Protein AF-A0A529TZ64-F1 (afdb_monomer)

pLDDT: mean 93.14, std 5.11, range [58.06, 98.06]

Nearest PDB structures (foldseek):
  4x8w-assembly1_D  TM=4.883E-01  e=8.692E-01  Drosophila melanogaster
  8cll-assembly1_F  TM=3.730E-01  e=2.766E+00  Homo sapiens
  2wbl-assembly1_B  TM=3.086E-01  e=5.850E+00  Arabidopsis thaliana

Radius of gyration: 13.27 Å; Cα contacts (8 Å, |Δi|>4): 45; chains: 1; bounding box: 30×23×36 Å

Sequence (63 aa):
MAYLNYDEIVSAVQILAEKYPTLTTQVPLPNLTVESRRVGALAIGKTRGPDQRTAIFVGGVHA

Solvent-accessible surface area (backbone atoms only — not comparable to full-atom values): 4280 Å² total; per-residue (Å²): 135,83,86,75,55,71,68,56,48,55,50,50,55,50,53,50,27,69,74,34,64,73,37,30,42,79,40,79,47,97,53,61,47,99,86,68,43,87,40,71,47,76,50,78,51,74,78,85,62,95,84,57,89,77,86,88,87,85,78,78,90,67,133

Secondary structure (DSSP, 8-state):
-PPPPHHHHHHHHHHHHHH-TTTEEEEEEEEEPTT--EEEEEEE-S---TT---------S--

Foldseek 3Di:
DDDDDPVRVVVVLVVVCVVCVQFKDKAWDPDADPVRHTDIDIHGGNDDDPPDDDDDDDDPPDD

Mean predicted aligned error: 3.38 Å

Structure (mmCIF, N/CA/C/O backbone):
data_AF-A0A529TZ64-F1
#
_entry.id   AF-A0A529TZ64-F1
#
loop_
_atom_site.group_PDB
_atom_site.id
_atom_site.type_symbol
_atom_site.label_atom_id
_atom_site.label_alt_id
_atom_site.label_comp_id
_atom_site.label_asym_id
_atom_site.label_entity_id
_atom_site.label_seq_id
_atom_site.pdbx_PDB_ins_code
_atom_site.Cartn_x
_atom_site.Cartn_y
_atom_site.Cartn_z
_atom_site.occupancy
_atom_site.B_iso_or_equiv
_atom_site.auth_seq_id
_atom_site.auth_comp_id
_atom_site.auth_asym_id
_atom_site.auth_atom_id
_atom_site.pdbx_PDB_model_num
ATOM 1 N N . MET A 1 1 ? -6.323 -17.084 -16.140 1.00 58.06 1 MET A N 1
ATOM 2 C CA . MET A 1 1 ? -6.182 -15.770 -15.473 1.00 58.06 1 MET A CA 1
ATOM 3 C C . MET A 1 1 ? -5.159 -14.974 -16.255 1.00 58.06 1 MET A C 1
ATOM 5 O O . MET A 1 1 ? -4.160 -15.562 -16.645 1.00 58.06 1 MET A O 1
ATOM 9 N N . ALA A 1 2 ? -5.435 -13.703 -16.544 1.00 88.75 2 ALA A N 1
ATOM 10 C CA . ALA A 1 2 ? -4.475 -12.825 -17.207 1.00 88.75 2 ALA A CA 1
ATOM 11 C C . ALA A 1 2 ? -3.538 -12.200 -16.164 1.00 88.75 2 ALA A C 1
ATOM 13 O O . ALA A 1 2 ? -3.984 -11.877 -15.061 1.00 88.75 2 ALA A O 1
ATOM 14 N N . TYR A 1 3 ? -2.259 -12.052 -16.508 1.00 92.38 3 TYR A N 1
ATOM 15 C CA . TYR A 1 3 ? -1.335 -11.221 -15.740 1.00 92.38 3 TYR A CA 1
ATOM 16 C C . TYR A 1 3 ? -1.626 -9.753 -16.035 1.00 92.38 3 TYR A C 1
ATOM 18 O O . TYR A 1 3 ? -1.908 -9.404 -17.179 1.00 92.38 3 TYR A O 1
ATOM 26 N N . LEU A 1 4 ? -1.557 -8.923 -14.997 1.00 93.00 4 LEU A N 1
ATOM 27 C CA . LEU A 1 4 ? -1.703 -7.479 -15.114 1.00 93.00 4 LEU A CA 1
ATOM 28 C C . LEU A 1 4 ? -0.325 -6.830 -15.176 1.00 93.00 4 LEU A C 1
ATOM 30 O O . LEU A 1 4 ? 0.603 -7.260 -14.485 1.00 93.00 4 LEU A O 1
ATOM 34 N N . ASN A 1 5 ? -0.201 -5.784 -15.980 1.00 93.31 5 ASN A N 1
ATOM 35 C CA . ASN A 1 5 ? 0.975 -4.932 -15.970 1.00 93.31 5 ASN A CA 1
ATOM 36 C C . ASN A 1 5 ? 0.957 -3.981 -14.756 1.00 93.31 5 ASN A C 1
ATOM 38 O O . ASN A 1 5 ? -0.014 -3.897 -14.002 1.00 93.31 5 ASN A O 1
ATOM 42 N N . TYR A 1 6 ? 2.058 -3.258 -14.557 1.00 91.00 6 TYR A N 1
ATOM 43 C CA . TYR A 1 6 ? 2.214 -2.331 -13.435 1.00 91.00 6 TYR A CA 1
ATOM 44 C C . TYR A 1 6 ? 1.093 -1.277 -13.362 1.00 91.00 6 TYR A C 1
ATOM 46 O O . TYR A 1 6 ? 0.517 -1.080 -12.292 1.00 91.00 6 TYR A O 1
ATOM 54 N N . ASP A 1 7 ? 0.754 -0.630 -14.478 1.00 92.88 7 ASP A N 1
ATOM 55 C CA . ASP A 1 7 ? -0.237 0.453 -14.505 1.00 92.88 7 ASP A CA 1
ATOM 56 C C . ASP A 1 7 ? -1.650 -0.068 -14.220 1.00 92.88 7 ASP A C 1
ATOM 58 O O . ASP A 1 7 ? -2.431 0.572 -13.510 1.00 92.88 7 ASP A O 1
ATOM 62 N N . GLU A 1 8 ? -1.963 -1.271 -14.705 1.00 95.25 8 GLU A N 1
ATOM 63 C CA . GLU A 1 8 ? -3.212 -1.969 -14.402 1.00 95.25 8 GLU A CA 1
ATOM 64 C C . GLU A 1 8 ? -3.314 -2.310 -12.911 1.00 95.25 8 GLU A C 1
ATOM 66 O O . GLU A 1 8 ? -4.365 -2.096 -12.306 1.00 95.25 8 GLU A O 1
ATOM 71 N N . ILE A 1 9 ? -2.225 -2.784 -12.292 1.00 93.31 9 ILE A N 1
ATOM 72 C CA . ILE A 1 9 ? -2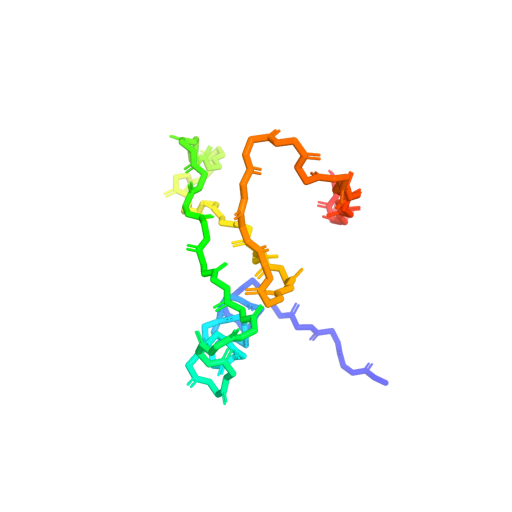.185 -3.072 -10.850 1.00 93.31 9 ILE A CA 1
ATOM 73 C C . ILE A 1 9 ? -2.398 -1.788 -10.041 1.00 93.31 9 ILE A C 1
ATOM 75 O O . ILE A 1 9 ? -3.235 -1.769 -9.136 1.00 93.31 9 ILE A O 1
ATOM 79 N N . VAL A 1 10 ? -1.681 -0.709 -10.366 1.00 93.00 10 VAL A N 1
ATOM 80 C CA . VAL A 1 10 ? -1.810 0.581 -9.667 1.00 93.00 10 VAL A CA 1
ATOM 81 C C . VAL A 1 10 ? -3.239 1.113 -9.773 1.00 93.00 10 VAL A C 1
ATOM 83 O O . VAL A 1 10 ? -3.837 1.483 -8.759 1.00 93.00 10 VAL A O 1
ATOM 86 N N . SER A 1 11 ? -3.817 1.072 -10.975 1.00 94.62 11 SER A N 1
ATOM 87 C CA . SER A 1 11 ? -5.196 1.501 -11.221 1.00 94.62 11 SER A CA 1
ATOM 88 C C . SER A 1 11 ? -6.199 0.650 -10.439 1.00 94.62 11 SER A C 1
ATOM 90 O O . SER A 1 11 ? -7.103 1.183 -9.797 1.00 94.62 11 SER A O 1
ATOM 92 N N . ALA A 1 12 ? -6.022 -0.674 -10.415 1.00 94.75 12 ALA A N 1
ATOM 93 C CA . ALA A 1 12 ? -6.899 -1.575 -9.674 1.00 94.75 12 ALA A CA 1
ATOM 94 C C . ALA A 1 12 ? -6.856 -1.320 -8.158 1.00 94.75 12 ALA A C 1
ATOM 96 O O . ALA A 1 12 ? -7.900 -1.331 -7.503 1.00 94.75 12 ALA A O 1
ATOM 97 N N . VAL A 1 13 ? -5.675 -1.043 -7.594 1.00 95.06 13 VAL A N 1
ATOM 98 C CA . VAL A 1 13 ? -5.521 -0.700 -6.170 1.00 95.06 13 VAL A CA 1
ATOM 99 C C . VAL A 1 13 ? -6.204 0.629 -5.841 1.00 95.06 13 VAL A C 1
ATOM 101 O O . VAL A 1 13 ? -6.817 0.752 -4.778 1.00 95.06 13 VAL A O 1
ATOM 104 N N . GLN A 1 14 ? -6.143 1.617 -6.737 1.00 95.00 14 GLN A N 1
ATOM 105 C CA . GLN A 1 14 ? -6.879 2.875 -6.588 1.00 95.00 14 GLN A CA 1
ATOM 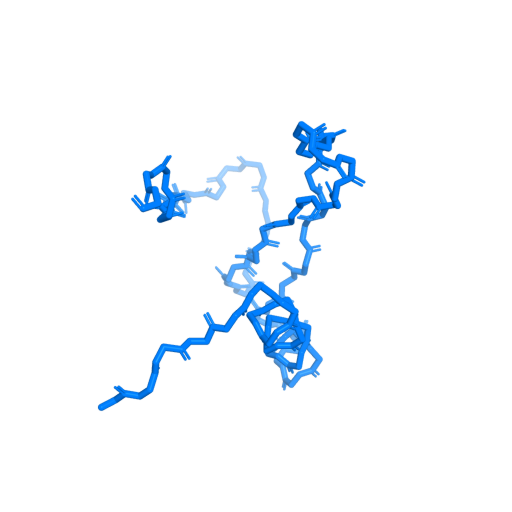106 C C . GLN A 1 14 ? -8.391 2.665 -6.616 1.00 95.00 14 GLN A C 1
ATOM 108 O O . GLN A 1 14 ? -9.075 3.074 -5.678 1.00 95.00 14 GLN A O 1
ATOM 113 N N . ILE A 1 15 ? -8.901 1.949 -7.617 1.00 95.88 15 ILE A N 1
ATOM 114 C CA . ILE A 1 15 ? -10.330 1.633 -7.727 1.00 95.88 15 ILE A CA 1
ATOM 115 C C . ILE A 1 15 ? -10.816 0.880 -6.483 1.00 95.88 15 ILE A C 1
ATOM 117 O O . ILE A 1 15 ? -11.906 1.143 -5.976 1.00 95.88 15 ILE A O 1
ATOM 121 N N . LEU A 1 16 ? -10.011 -0.047 -5.955 1.00 95.81 16 LEU A N 1
ATOM 122 C CA . LEU A 1 16 ? -10.355 -0.782 -4.741 1.00 95.81 16 LEU A CA 1
ATOM 123 C C . LEU A 1 16 ? -10.468 0.151 -3.526 1.00 95.81 16 LEU A C 1
ATOM 125 O O . LEU A 1 16 ? -11.408 0.009 -2.742 1.00 95.81 16 LEU A O 1
ATOM 129 N N . ALA A 1 17 ? -9.550 1.113 -3.400 1.00 95.81 17 ALA A N 1
ATOM 130 C CA . ALA A 1 17 ? -9.570 2.106 -2.334 1.00 95.81 17 ALA A CA 1
ATOM 131 C C . ALA A 1 17 ? -10.808 3.014 -2.396 1.00 95.81 17 ALA A C 1
ATOM 133 O O . ALA A 1 17 ? -11.467 3.237 -1.380 1.00 95.81 17 ALA A O 1
ATOM 134 N N . GLU A 1 18 ? -11.143 3.489 -3.596 1.00 96.06 18 GLU A N 1
ATOM 135 C CA . GLU A 1 18 ? -12.312 4.333 -3.863 1.00 96.06 18 GLU A CA 1
ATOM 136 C C . GLU A 1 18 ? -13.629 3.584 -3.636 1.00 96.06 18 GLU A C 1
ATOM 138 O O . GLU A 1 18 ? -14.595 4.153 -3.129 1.00 96.06 18 GLU A O 1
ATOM 143 N N . LYS A 1 19 ? -13.669 2.288 -3.967 1.00 98.06 19 LYS A N 1
ATOM 144 C CA . LYS A 1 19 ? -14.858 1.447 -3.802 1.00 98.06 19 LYS A CA 1
ATOM 145 C C . LYS A 1 19 ? -15.160 1.115 -2.339 1.00 98.06 19 LYS A C 1
ATOM 147 O O . LYS A 1 19 ? -16.327 0.931 -1.991 1.00 98.06 19 LYS A O 1
ATOM 152 N N . TYR A 1 20 ? -14.140 1.028 -1.483 1.00 97.00 20 TYR A N 1
ATOM 153 C CA . TYR A 1 20 ? -14.290 0.643 -0.074 1.00 97.00 20 TYR A CA 1
ATOM 154 C C . TYR A 1 20 ? -13.647 1.651 0.896 1.00 97.00 20 TYR A C 1
ATOM 156 O O . TYR A 1 20 ? -12.829 1.270 1.737 1.00 97.00 20 TYR A O 1
ATOM 164 N N . PRO A 1 21 ? -14.059 2.929 0.880 1.00 94.94 21 PRO A N 1
ATOM 165 C CA . PRO A 1 21 ? -13.344 4.013 1.563 1.00 94.94 21 PRO A CA 1
ATOM 166 C C . PRO A 1 21 ? -13.300 3.877 3.096 1.00 94.94 21 PRO A C 1
ATOM 168 O O . PRO A 1 21 ? -12.443 4.462 3.750 1.00 94.94 21 PRO A O 1
ATOM 171 N N . THR A 1 22 ? -14.204 3.094 3.695 1.00 94.81 22 THR A N 1
ATOM 172 C CA . THR A 1 22 ? -14.246 2.834 5.147 1.00 94.81 22 THR A CA 1
ATOM 173 C C . THR A 1 22 ? -13.430 1.614 5.582 1.00 94.81 22 THR A C 1
ATOM 175 O O . THR A 1 22 ? -13.260 1.378 6.778 1.00 94.81 22 THR A O 1
ATOM 178 N N . LEU A 1 23 ? -12.950 0.811 4.629 1.00 96.44 23 LEU A N 1
ATOM 179 C CA . LEU A 1 23 ? -12.188 -0.413 4.882 1.00 96.44 23 LEU A CA 1
ATOM 180 C C . LEU A 1 23 ? -10.747 -0.294 4.391 1.00 96.44 23 LEU A C 1
ATOM 182 O O . LEU A 1 23 ? -9.843 -0.874 4.991 1.00 96.44 23 LEU A O 1
ATOM 186 N N . THR A 1 24 ? -10.527 0.429 3.302 1.00 96.94 24 THR A N 1
ATOM 187 C CA . THR A 1 24 ? -9.236 0.502 2.6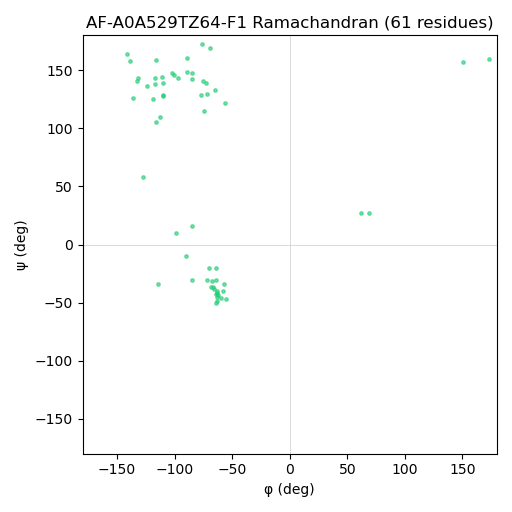30 1.00 96.94 24 THR A CA 1
ATOM 188 C C . THR A 1 24 ? -8.672 1.910 2.662 1.00 96.94 24 THR A C 1
ATOM 190 O O . THR A 1 24 ? -9.400 2.889 2.530 1.00 96.94 24 THR A O 1
ATOM 193 N N . THR A 1 25 ? -7.358 2.017 2.815 1.00 93.31 25 THR A N 1
ATOM 194 C CA . THR A 1 25 ? -6.648 3.297 2.785 1.00 93.31 25 THR A CA 1
ATOM 195 C C . THR A 1 25 ? -5.393 3.135 1.948 1.00 93.31 25 THR A C 1
ATOM 197 O O . THR A 1 25 ? -4.592 2.237 2.218 1.00 93.31 25 THR A O 1
ATOM 200 N N . GLN A 1 26 ? -5.207 3.990 0.943 1.00 94.44 26 GLN A N 1
ATOM 201 C CA . GLN A 1 26 ? -3.931 4.049 0.241 1.00 94.44 26 GLN A CA 1
ATOM 202 C C . GLN A 1 26 ? -2.878 4.687 1.140 1.00 94.44 26 GLN A C 1
ATOM 204 O O . GLN A 1 26 ? -3.088 5.759 1.704 1.00 94.44 26 GLN A O 1
ATOM 209 N N . VAL A 1 27 ? -1.741 4.014 1.260 1.00 93.94 27 VAL A N 1
ATOM 210 C CA . VAL A 1 27 ? -0.597 4.466 2.042 1.00 93.94 27 VAL A CA 1
ATOM 211 C C . VAL A 1 27 ? 0.563 4.684 1.073 1.00 93.94 27 VAL A C 1
ATOM 213 O O . VAL A 1 27 ? 1.128 3.702 0.586 1.00 93.94 27 VAL A O 1
ATOM 216 N N . PRO A 1 28 ? 0.925 5.937 0.746 1.00 93.88 28 PRO A N 1
ATOM 217 C CA . PRO A 1 28 ? 2.114 6.195 -0.053 1.00 93.88 28 PRO A CA 1
ATOM 218 C C . PRO A 1 28 ? 3.353 5.760 0.734 1.00 93.88 28 PRO A C 1
ATOM 220 O O . PRO A 1 28 ? 3.486 6.077 1.918 1.00 93.88 28 PRO A O 1
ATOM 223 N N . LEU A 1 29 ? 4.257 5.030 0.085 1.00 94.38 29 LEU A N 1
ATOM 224 C CA . LEU A 1 29 ? 5.540 4.672 0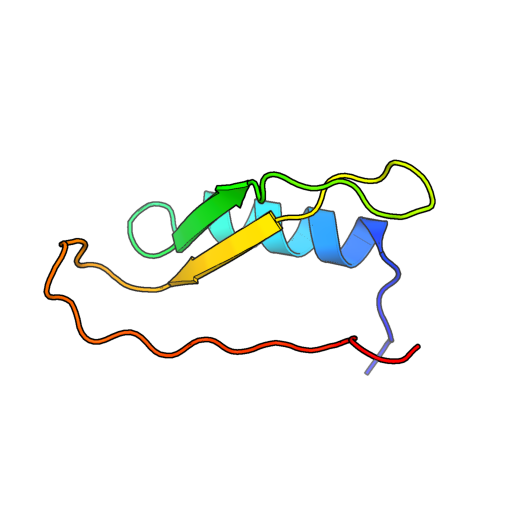.678 1.00 94.38 29 LEU A CA 1
ATOM 225 C C . LEU A 1 29 ? 6.578 5.757 0.358 1.00 94.38 29 LEU A C 1
ATOM 227 O O . LEU A 1 29 ? 6.491 6.402 -0.688 1.00 94.38 29 LEU A O 1
ATOM 231 N N . PRO A 1 30 ? 7.557 5.987 1.250 1.00 95.25 30 PRO A N 1
ATOM 232 C CA . PRO A 1 30 ? 8.448 7.144 1.150 1.00 95.25 30 PRO A CA 1
ATOM 233 C C . PRO A 1 30 ? 9.440 7.061 -0.016 1.00 95.25 30 PRO A C 1
ATOM 235 O O . PRO A 1 30 ? 9.982 8.081 -0.430 1.00 95.25 30 PRO A O 1
ATOM 238 N N . ASN A 1 31 ? 9.687 5.859 -0.538 1.00 95.00 31 ASN A N 1
ATOM 239 C CA . ASN A 1 31 ? 10.720 5.614 -1.536 1.00 95.00 31 ASN A CA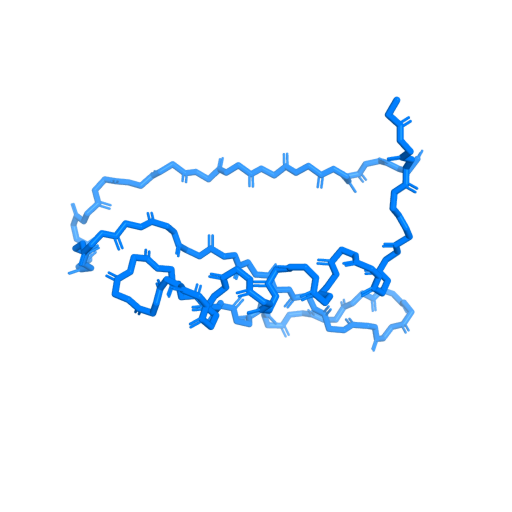 1
ATOM 240 C C . ASN A 1 31 ? 10.123 5.467 -2.938 1.00 95.00 31 ASN A C 1
ATOM 242 O O . ASN A 1 31 ? 9.028 4.927 -3.115 1.00 95.00 31 ASN A O 1
ATOM 246 N N . LEU A 1 32 ? 10.892 5.897 -3.935 1.00 94.56 32 LEU A N 1
ATOM 247 C CA . LEU A 1 32 ? 10.633 5.590 -5.338 1.00 94.56 32 LEU A CA 1
ATOM 248 C C . LEU A 1 32 ? 11.329 4.285 -5.735 1.00 94.56 32 LEU A C 1
ATOM 250 O O . LEU A 1 32 ? 12.287 3.849 -5.093 1.00 94.56 32 LEU A O 1
ATOM 254 N N . THR A 1 33 ? 10.867 3.673 -6.822 1.00 93.38 33 THR A N 1
ATOM 255 C CA . THR A 1 33 ? 11.604 2.587 -7.479 1.00 93.38 33 THR A CA 1
ATOM 256 C C . THR A 1 33 ? 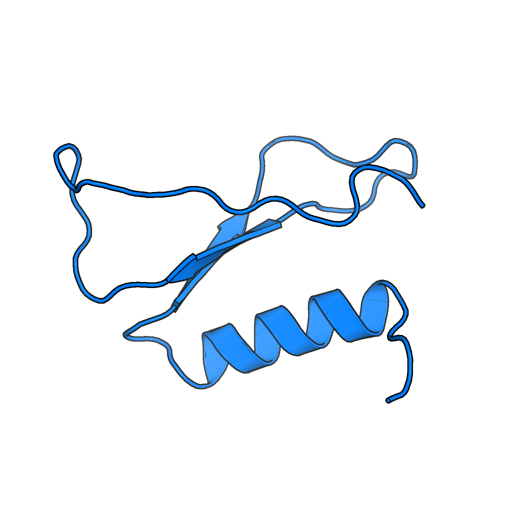12.874 3.116 -8.153 1.00 93.38 33 THR A C 1
ATOM 258 O O . THR A 1 33 ? 13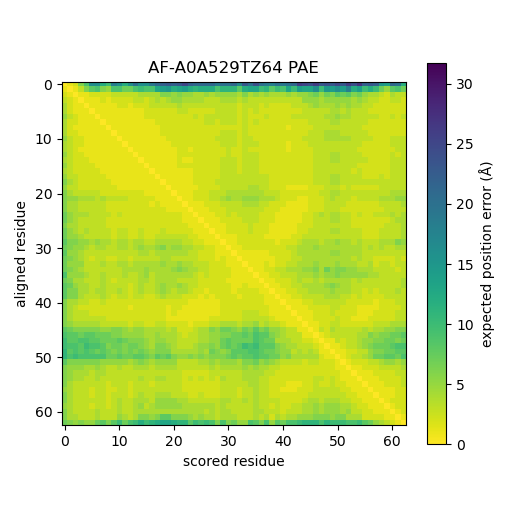.024 4.319 -8.362 1.00 93.38 33 THR A O 1
ATOM 261 N N . VAL A 1 34 ? 13.754 2.211 -8.596 1.00 94.19 34 VAL A N 1
ATOM 262 C CA . VAL A 1 34 ? 14.948 2.567 -9.393 1.00 94.19 34 VAL A CA 1
ATOM 263 C C . VAL A 1 34 ? 14.596 3.332 -10.678 1.00 94.19 34 VAL A C 1
ATOM 265 O O . VAL A 1 34 ? 15.297 4.257 -11.065 1.00 94.19 34 VAL A O 1
ATOM 268 N N . GLU A 1 35 ? 13.451 3.017 -11.286 1.00 94.00 35 GLU A N 1
ATOM 269 C CA . GLU A 1 35 ? 12.890 3.735 -12.443 1.00 94.00 35 GLU A CA 1
ATOM 270 C C . GLU A 1 35 ? 12.058 4.980 -12.067 1.00 94.00 35 GLU A C 1
ATOM 272 O O . GLU A 1 35 ? 11.276 5.471 -12.874 1.00 94.00 35 GLU A O 1
ATOM 277 N N . SER A 1 36 ? 12.179 5.486 -10.835 1.00 95.69 36 SER A N 1
ATOM 278 C CA . SER A 1 36 ? 11.460 6.675 -10.347 1.00 95.69 36 SER A CA 1
ATOM 279 C C . SER A 1 36 ? 9.926 6.560 -10.323 1.00 95.69 36 SER A C 1
ATOM 281 O O . SER A 1 36 ? 9.217 7.566 -10.376 1.00 95.69 36 SER A O 1
ATOM 283 N N . ARG A 1 37 ? 9.382 5.344 -10.190 1.00 93.25 37 ARG A N 1
ATOM 284 C CA . ARG A 1 37 ? 7.940 5.111 -10.015 1.00 93.25 37 ARG A CA 1
ATOM 285 C C . ARG A 1 37 ? 7.551 5.233 -8.542 1.00 93.25 37 ARG A C 1
ATOM 287 O O . ARG A 1 37 ? 8.338 4.903 -7.652 1.00 93.25 37 ARG A O 1
ATOM 294 N N . ARG A 1 38 ? 6.326 5.697 -8.276 1.00 90.56 38 ARG A N 1
ATOM 295 C CA . ARG A 1 38 ? 5.777 5.762 -6.913 1.00 90.56 38 ARG A CA 1
ATOM 296 C C . ARG A 1 38 ? 5.438 4.366 -6.408 1.00 90.56 38 ARG A C 1
ATOM 298 O O . ARG A 1 38 ? 4.852 3.574 -7.136 1.00 90.56 38 ARG A O 1
ATOM 305 N N . VAL A 1 39 ? 5.739 4.107 -5.140 1.00 92.19 39 VAL A N 1
ATOM 306 C CA . VAL A 1 39 ? 5.365 2.863 -4.463 1.00 92.19 39 VAL A CA 1
ATOM 307 C C . VAL A 1 39 ? 4.289 3.169 -3.426 1.00 92.19 39 VAL A C 1
ATOM 309 O O . VAL A 1 39 ? 4.341 4.184 -2.730 1.00 92.19 39 VAL A O 1
ATOM 312 N N . GLY A 1 40 ? 3.293 2.296 -3.330 1.00 94.12 40 GLY A N 1
ATOM 313 C CA . GLY A 1 40 ? 2.207 2.419 -2.368 1.00 94.12 40 GLY A CA 1
ATOM 314 C C . GLY A 1 40 ? 1.850 1.075 -1.755 1.00 94.12 40 GLY A C 1
ATOM 315 O O . GLY A 1 40 ? 2.109 0.022 -2.333 1.00 94.12 40 GLY A O 1
ATOM 316 N N . ALA A 1 41 ? 1.234 1.129 -0.583 1.00 95.38 41 ALA A N 1
ATOM 317 C CA . ALA A 1 41 ? 0.577 0.007 0.062 1.00 95.38 41 ALA A CA 1
ATOM 318 C C . ALA A 1 41 ? -0.926 0.288 0.188 1.00 95.38 41 ALA A C 1
ATOM 320 O O . ALA A 1 41 ? -1.368 1.439 0.172 1.00 95.38 41 ALA A O 1
ATOM 321 N N . LEU A 1 42 ? -1.716 -0.771 0.347 1.00 96.25 42 LEU A N 1
ATOM 322 C CA . LEU A 1 42 ? -3.132 -0.669 0.679 1.00 96.25 42 LEU A CA 1
ATOM 323 C C . LEU A 1 42 ? -3.341 -1.223 2.087 1.00 96.25 42 LEU A C 1
ATOM 325 O O . LEU A 1 42 ? -3.228 -2.426 2.310 1.00 96.25 42 LEU A O 1
ATOM 329 N N . ALA A 1 43 ? -3.646 -0.351 3.043 1.00 95.62 43 ALA A N 1
ATOM 330 C CA . ALA A 1 43 ? -4.047 -0.786 4.372 1.00 95.62 43 ALA A CA 1
ATOM 331 C C . ALA A 1 43 ? -5.506 -1.255 4.328 1.00 95.62 43 ALA A C 1
ATOM 333 O O . ALA A 1 43 ? -6.372 -0.514 3.862 1.00 95.62 43 ALA A O 1
ATOM 334 N N . ILE A 1 44 ? -5.781 -2.460 4.831 1.00 96.12 44 ILE A N 1
ATOM 335 C CA . ILE A 1 44 ? -7.120 -3.064 4.856 1.00 96.12 44 ILE A CA 1
ATOM 336 C C . ILE A 1 44 ? -7.534 -3.307 6.309 1.00 96.12 44 ILE A C 1
ATOM 338 O O . ILE A 1 44 ? -6.835 -3.975 7.064 1.00 96.12 44 ILE A O 1
ATOM 342 N N . GLY A 1 45 ? -8.688 -2.774 6.700 1.00 95.00 45 GLY A N 1
ATOM 343 C CA . GLY A 1 45 ? -9.277 -2.927 8.029 1.00 95.00 45 GLY A CA 1
ATOM 344 C C . GLY A 1 45 ? -10.123 -1.715 8.409 1.00 95.00 45 GLY A C 1
ATOM 345 O O . GLY A 1 45 ? -9.903 -0.624 7.893 1.00 95.00 45 GLY A O 1
ATOM 346 N N . LYS A 1 46 ? -11.074 -1.881 9.329 1.00 91.19 46 LYS A N 1
ATOM 347 C CA . LYS A 1 46 ? -11.955 -0.780 9.771 1.00 91.19 46 LYS A CA 1
ATOM 348 C C . LYS A 1 46 ? -11.349 0.078 10.883 1.00 91.19 46 LYS A C 1
ATOM 350 O O . LYS A 1 46 ? -11.630 1.265 10.970 1.00 91.19 46 LYS A O 1
ATOM 355 N N . THR A 1 47 ? -10.513 -0.522 11.727 1.00 90.88 47 THR A N 1
ATOM 356 C CA . THR A 1 47 ? -9.916 0.142 12.892 1.00 90.88 47 THR A CA 1
ATOM 357 C C . THR A 1 47 ? -8.486 0.578 12.584 1.00 90.88 47 THR A C 1
ATOM 359 O O . THR A 1 47 ? -7.767 -0.082 11.826 1.00 90.88 47 THR A O 1
ATOM 362 N N . ARG A 1 48 ? -8.075 1.707 13.161 1.00 89.38 48 ARG A N 1
ATOM 363 C CA . ARG A 1 48 ? -6.713 2.247 13.100 1.00 89.38 48 ARG A CA 1
ATOM 364 C C . ARG A 1 48 ? -6.278 2.620 14.513 1.00 89.38 48 ARG A C 1
ATOM 366 O O . ARG A 1 48 ? -7.094 3.100 15.293 1.00 89.38 48 ARG A O 1
ATOM 373 N N . GLY A 1 49 ? -5.009 2.403 14.828 1.00 89.31 49 GLY A N 1
ATOM 374 C CA . GLY A 1 49 ? -4.440 2.757 16.122 1.00 89.31 49 GLY A CA 1
ATOM 375 C C . GLY A 1 49 ? -3.008 2.244 16.269 1.00 89.31 49 GLY A C 1
ATOM 376 O O . GLY A 1 49 ? -2.630 1.319 15.546 1.00 89.31 49 GLY A O 1
ATOM 377 N N . PRO A 1 50 ? -2.222 2.830 17.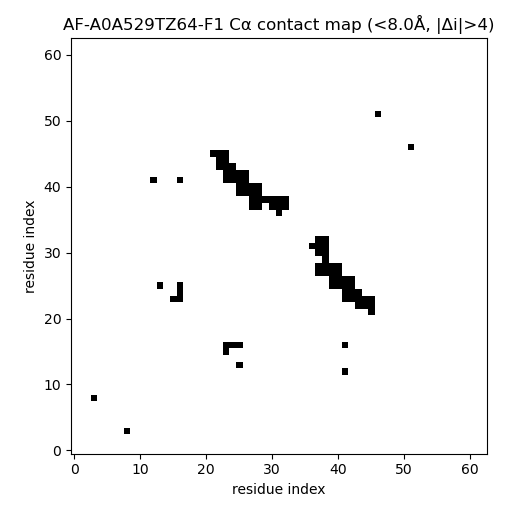186 1.00 90.69 50 PRO A N 1
ATOM 378 C CA . PRO A 1 50 ? -0.822 2.459 17.397 1.00 90.69 50 PRO A CA 1
ATOM 379 C C . PRO A 1 50 ? -0.655 1.013 17.889 1.00 90.69 50 PRO A C 1
ATOM 381 O O . PRO A 1 50 ? 0.312 0.356 17.521 1.00 90.69 50 PRO A O 1
ATOM 384 N N . ASP A 1 51 ? -1.632 0.489 18.634 1.00 92.88 51 ASP A N 1
ATOM 385 C CA . ASP A 1 51 ? -1.581 -0.854 19.231 1.00 92.88 51 ASP A CA 1
ATOM 386 C C . ASP A 1 51 ? -2.340 -1.914 18.415 1.00 92.88 51 ASP A C 1
ATOM 388 O O . ASP A 1 51 ? -2.577 -3.039 18.868 1.00 92.88 51 ASP A O 1
ATOM 392 N N . GLN A 1 52 ? -2.763 -1.567 17.195 1.00 93.31 52 GLN A N 1
ATOM 393 C CA . GLN A 1 52 ? -3.523 -2.485 16.362 1.00 93.31 52 GLN A CA 1
ATOM 394 C C . GLN A 1 52 ? -2.598 -3.567 15.797 1.00 93.31 52 GLN A C 1
ATOM 396 O O . GLN A 1 52 ? -1.730 -3.308 14.960 1.00 93.31 52 GLN A O 1
ATOM 401 N N . ARG A 1 53 ? -2.837 -4.819 16.205 1.00 94.88 53 ARG A N 1
ATOM 402 C CA . ARG A 1 53 ? -2.157 -5.982 15.622 1.00 94.88 53 ARG A CA 1
ATOM 403 C C . ARG A 1 53 ? -2.386 -5.999 14.115 1.00 94.88 53 ARG A C 1
ATOM 405 O O . ARG A 1 53 ? -3.530 -6.032 13.661 1.00 94.88 53 ARG A O 1
ATOM 412 N N . THR A 1 54 ? -1.289 -5.982 13.372 1.00 94.50 54 THR A N 1
ATOM 413 C CA . THR A 1 54 ? -1.278 -5.831 11.918 1.00 94.50 54 THR A CA 1
ATOM 414 C C . THR A 1 54 ? -0.359 -6.884 11.317 1.00 94.50 54 THR A C 1
ATOM 416 O O . THR A 1 54 ? 0.697 -7.179 11.872 1.00 94.50 54 THR A O 1
ATOM 419 N N . ALA A 1 55 ? -0.764 -7.449 10.183 1.00 95.25 55 ALA A N 1
ATOM 420 C CA . ALA A 1 55 ? 0.078 -8.306 9.360 1.00 95.25 55 ALA A CA 1
ATOM 421 C C . ALA A 1 55 ? 0.410 -7.577 8.056 1.00 95.25 55 ALA A C 1
ATOM 423 O O . ALA A 1 55 ? -0.427 -6.849 7.519 1.00 95.25 55 ALA A O 1
ATOM 424 N N . ILE A 1 56 ? 1.625 -7.781 7.554 1.00 96.06 56 ILE A N 1
ATOM 425 C CA . ILE A 1 56 ? 2.083 -7.209 6.289 1.00 96.06 56 ILE A CA 1
ATOM 426 C C . ILE A 1 56 ? 2.214 -8.345 5.280 1.00 96.06 56 ILE A C 1
ATOM 428 O O . ILE A 1 56 ? 2.869 -9.349 5.550 1.00 96.06 56 ILE A O 1
ATOM 432 N N . PHE A 1 57 ? 1.609 -8.155 4.111 1.00 96.38 57 PHE A N 1
ATOM 433 C CA . PHE A 1 57 ? 1.768 -9.034 2.961 1.00 96.38 57 PHE A CA 1
ATOM 434 C C . PHE A 1 57 ? 2.560 -8.288 1.892 1.00 96.38 57 PHE A C 1
ATOM 436 O O . PHE A 1 57 ? 2.204 -7.169 1.524 1.00 96.38 57 PHE A O 1
ATOM 443 N N . VAL A 1 58 ? 3.632 -8.908 1.403 1.00 94.56 58 VAL A N 1
ATOM 444 C CA . VAL A 1 58 ? 4.475 -8.371 0.331 1.00 94.56 58 VAL A CA 1
ATOM 445 C C . VAL A 1 58 ? 4.531 -9.403 -0.789 1.00 94.56 58 VAL A C 1
ATOM 447 O O . VAL A 1 58 ? 4.675 -10.595 -0.527 1.00 94.56 58 VAL A O 1
ATOM 450 N N . GLY A 1 59 ? 4.406 -8.948 -2.032 1.00 91.50 59 GLY A N 1
ATOM 451 C CA . GLY A 1 59 ? 4.505 -9.774 -3.234 1.00 91.50 59 GLY A CA 1
ATOM 452 C C . GLY A 1 59 ? 5.246 -9.029 -4.342 1.00 91.50 59 GLY A C 1
ATOM 453 O O . GLY A 1 59 ? 5.422 -7.816 -4.252 1.00 91.50 59 GLY A O 1
ATOM 454 N N . GLY A 1 60 ? 5.699 -9.756 -5.368 1.00 90.00 60 GLY A N 1
ATOM 455 C CA . GLY A 1 60 ? 6.430 -9.161 -6.496 1.00 90.00 60 GLY A CA 1
ATOM 456 C C . GLY A 1 60 ? 7.829 -8.643 -6.140 1.00 90.00 60 GLY A C 1
ATOM 457 O O . GLY A 1 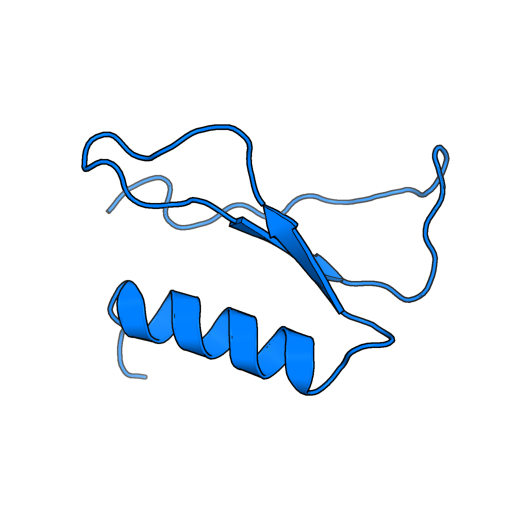60 ? 8.308 -7.709 -6.771 1.00 90.00 60 GLY A O 1
ATOM 458 N N . VAL A 1 61 ? 8.479 -9.220 -5.118 1.00 91.44 61 VAL A N 1
ATOM 459 C CA . VAL A 1 61 ? 9.869 -8.873 -4.740 1.00 91.44 61 VAL A CA 1
ATOM 460 C C . VAL A 1 61 ? 10.864 -9.306 -5.822 1.00 91.44 61 VAL A C 1
ATOM 462 O O . VAL A 1 61 ? 11.882 -8.651 -6.033 1.00 91.44 61 VAL A O 1
ATOM 465 N N . HIS A 1 62 ? 10.543 -10.390 -6.524 1.00 90.69 62 HIS A N 1
ATOM 466 C CA . HIS A 1 62 ? 11.246 -10.857 -7.711 1.00 90.69 62 HIS A CA 1
ATOM 467 C C . HIS A 1 62 ? 10.280 -10.819 -8.896 1.00 90.69 62 HIS A C 1
ATOM 469 O O . HIS A 1 62 ? 9.103 -11.157 -8.728 1.00 90.69 62 HIS A O 1
ATOM 475 N N . ALA A 1 63 ? 10.787 -10.368 -10.044 1.00 82.44 63 ALA A N 1
ATOM 476 C CA . ALA A 1 63 ? 10.066 -10.293 -11.312 1.00 82.44 63 ALA A CA 1
ATOM 477 C C . ALA A 1 63 ? 10.156 -11.612 -12.088 1.00 82.44 63 ALA A C 1
ATOM 479 O O . ALA A 1 63 ? 11.208 -12.284 -11.971 1.00 82.44 63 ALA A O 1
#